Protein AF-0000000081336400 (afdb_homodimer)

Organism: NCBI:txid2813360

Nearest PDB structures (foldseek):
  4yx5-assembly1_B  TM=7.987E-01  e=5.626E-05  Salmonella enterica subsp. enterica serovar Typhimurium str. LT2
  4tt9-assembly2_D  TM=8.858E-01  e=1.206E-04  Shigella flexneri
  1o6a-assembly1_B  TM=7.345E-01  e=9.353E-05  Thermotoga maritima
  1o6a-assembly1_A  TM=7.213E-01  e=1.206E-04  Thermotoga maritima
  5xrw-assembly2_B  TM=7.621E-01  e=4.033E-04  Helicobacter pylori 26695

Solvent-accessible surface area (backbone atoms only — not comparable to full-atom values): 7924 Å² total; per-residue (Å²): 84,47,35,36,37,32,46,45,76,46,80,42,54,71,71,62,56,68,68,63,40,60,72,40,69,45,78,48,60,80,59,32,51,66,50,22,37,32,23,47,74,86,35,84,31,31,36,20,26,63,40,81,51,95,88,35,46,26,35,35,26,64,43,64,55,72,78,71,76,64,84,117,85,47,34,35,38,31,46,44,74,46,80,42,54,70,70,61,56,70,68,62,39,62,73,41,70,44,77,48,62,78,59,33,52,64,50,23,36,33,23,48,74,87,34,84,32,30,36,19,25,61,41,80,52,95,87,34,47,27,36,34,29,65,43,64,55,74,78,70,77,66,85,117

Secondary structure (DSSP, 8-state):
-EEEEEEEEEE--HHHHHT--TT-EEEPPTTGGG-EEEEETTEEEEEEEEEE-SSSEEEEEEEE--------/-EEEEEEEEEE--HHHHHT--TT-EEEPPTTGGG-EEEEETTEEEEEEEEEE-SSSEEEEEEEE--------

Radius of gyration: 16.1 Å; Cα contacts (8 Å, |Δi|>4): 319; chains: 2; bounding box: 22×50×50 Å

pLDDT: mean 92.32, std 14.42, range [31.3, 98.75]

InterPro domains:
  IPR001543 Flagellar motor switch protein FliN-like, C-terminal domain [PF01052] (2-64)
  IPR036429 SpoA-like superfamily [G3DSA:2.30.330.10] (1-65)
  IPR036429 SpoA-like superfamily [SSF101801] (2-67)

Foldseek 3Di:
DDKDWALDDDDDDPVVVVPDDPPDDDDDDPCSQQFIFIDDPNHTAFGFGWDDDDPDIDTDTDGGDDPCPPPD/DDKDWALDDDDDDPVVVVPDDPPDDDDDDPCSQQFIFIDDPNHTAFGFGWDDDDPGIDTDTDGGDDPCPPPD

Structure (mmCIF, N/CA/C/O backbone):
data_AF-0000000081336400-model_v1
#
loop_
_entity.id
_entity.type
_entity.pdbx_description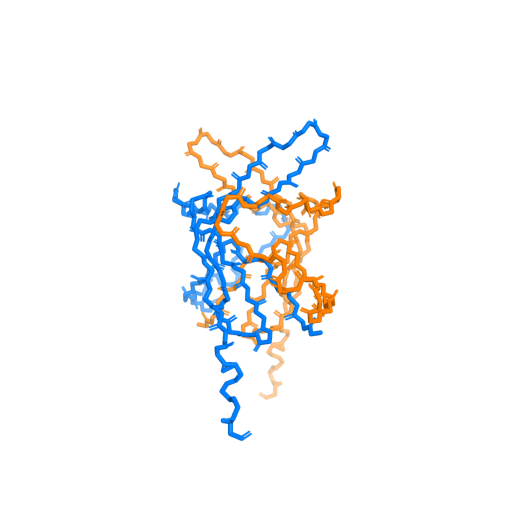
1 polymer 'FliM/FliN family flagellar motor switch protein'
#
loop_
_atom_site.group_PDB
_atom_site.id
_atom_site.type_symbol
_atom_site.label_atom_id
_atom_site.label_alt_id
_atom_site.label_comp_id
_atom_site.label_asym_id
_atom_site.label_entity_id
_atom_site.label_seq_id
_atom_site.pdbx_PDB_ins_code
_atom_site.Cartn_x
_atom_site.Cartn_y
_atom_site.Cartn_z
_atom_site.occupancy
_atom_site.B_iso_or_equiv
_atom_site.auth_seq_id
_atom_site.auth_comp_id
_atom_site.auth_asym_id
_atom_site.auth_atom_id
_atom_site.pdbx_PDB_model_num
ATOM 1 N N . MET A 1 1 ? 8.945 -6.641 -14.43 1 95.31 1 MET A N 1
ATOM 2 C CA . MET A 1 1 ? 7.832 -5.695 -14.391 1 95.31 1 MET A CA 1
ATOM 3 C C . MET A 1 1 ? 7.746 -5.012 -13.031 1 95.31 1 MET A C 1
ATOM 5 O O . MET A 1 1 ? 8.242 -5.543 -12.031 1 95.31 1 MET A O 1
ATOM 9 N N . HIS A 1 2 ? 7.121 -3.881 -13 1 96.5 2 HIS A N 1
ATOM 10 C CA . HIS A 1 2 ? 6.992 -3.141 -11.75 1 96.5 2 H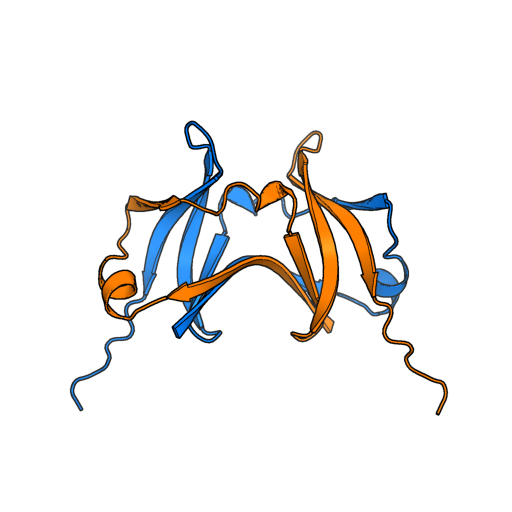IS A CA 1
ATOM 11 C C . HIS A 1 2 ? 5.711 -3.514 -11.016 1 96.5 2 HIS A C 1
ATOM 13 O O . HIS A 1 2 ? 4.613 -3.338 -11.555 1 96.5 2 HIS A O 1
ATOM 19 N N . LEU A 1 3 ? 5.961 -4.086 -9.836 1 97.75 3 LEU A N 1
ATOM 20 C CA . LEU A 1 3 ? 4.832 -4.469 -8.992 1 97.75 3 LEU A CA 1
ATOM 21 C C . LEU A 1 3 ? 4.68 -3.514 -7.816 1 97.75 3 LEU A C 1
ATOM 23 O O . LEU A 1 3 ? 5.668 -3.143 -7.18 1 97.75 3 LEU A O 1
ATOM 27 N N . GLU A 1 4 ? 3.414 -3.088 -7.559 1 98 4 GLU A N 1
ATOM 28 C CA . GLU A 1 4 ? 3.072 -2.236 -6.422 1 98 4 GLU A CA 1
ATOM 29 C C . GLU A 1 4 ? 1.992 -2.877 -5.555 1 98 4 GLU A C 1
ATOM 31 O O . GLU A 1 4 ? 0.996 -3.387 -6.074 1 98 4 GLU A O 1
ATOM 36 N N . ILE A 1 5 ? 2.223 -2.889 -4.277 1 98.62 5 ILE A N 1
ATOM 37 C CA . ILE A 1 5 ? 1.204 -3.266 -3.305 1 98.62 5 ILE A CA 1
ATOM 38 C C . ILE A 1 5 ? 0.604 -2.012 -2.672 1 98.62 5 ILE A C 1
ATOM 40 O O . ILE A 1 5 ? 1.269 -1.323 -1.893 1 98.62 5 ILE A O 1
ATOM 44 N N . LEU A 1 6 ? -0.663 -1.705 -3.029 1 98.38 6 LEU A N 1
ATOM 45 C CA . LEU A 1 6 ? -1.304 -0.446 -2.664 1 98.38 6 LEU A CA 1
ATOM 46 C C . LEU A 1 6 ? -2.369 -0.668 -1.595 1 98.38 6 LEU A C 1
ATOM 48 O O . LEU A 1 6 ? -3.275 -1.485 -1.776 1 98.38 6 LEU A O 1
ATOM 52 N N . LEU A 1 7 ? -2.232 0.069 -0.496 1 98.38 7 LEU A N 1
ATOM 53 C CA . LEU A 1 7 ? -3.244 -0.013 0.552 1 98.38 7 LEU A CA 1
ATOM 54 C C . LEU A 1 7 ? -4.445 0.866 0.22 1 98.38 7 LEU A C 1
ATOM 56 O O . LEU A 1 7 ? -5.59 0.46 0.42 1 98.38 7 LEU A O 1
ATOM 60 N N . GLN A 1 8 ? -4.105 2.092 -0.319 1 97.44 8 GLN A N 1
ATOM 61 C CA . GLN A 1 8 ? -5.199 3.043 -0.494 1 97.44 8 GLN A CA 1
ATOM 62 C C . GLN A 1 8 ? -4.84 4.109 -1.524 1 97.44 8 GLN A C 1
ATOM 64 O O . GLN A 1 8 ? -3.705 4.594 -1.556 1 97.44 8 GLN A O 1
ATOM 69 N N . GLU A 1 9 ? -5.766 4.305 -2.387 1 95 9 GLU A N 1
ATOM 70 C CA . GLU A 1 9 ? -5.734 5.461 -3.277 1 95 9 GLU A CA 1
ATOM 71 C C . GLU A 1 9 ? -6.938 6.371 -3.043 1 95 9 GLU A C 1
ATOM 73 O O . GLU A 1 9 ? -8.055 5.895 -2.84 1 95 9 GLU A O 1
ATOM 78 N N . GLN A 1 10 ? -6.645 7.695 -3.002 1 96.31 10 GLN A N 1
ATOM 79 C CA . GLN A 1 10 ? -7.742 8.633 -2.811 1 96.31 10 GLN A CA 1
ATOM 80 C C . GLN A 1 10 ? -7.406 10.008 -3.389 1 96.31 10 GLN A C 1
ATOM 82 O O . GLN A 1 10 ? -6.23 10.328 -3.594 1 96.31 10 GLN A O 1
ATOM 87 N N . LEU A 1 11 ? -8.5 10.758 -3.664 1 96.44 11 LEU A N 1
ATOM 88 C CA . LEU A 1 11 ? -8.32 12.172 -3.979 1 96.44 11 LEU A CA 1
ATOM 89 C C . LEU A 1 11 ? -8.156 13 -2.707 1 96.44 11 LEU A C 1
ATOM 91 O O . LEU A 1 11 ? -8.859 12.766 -1.716 1 96.44 11 LEU A O 1
ATOM 95 N N . VAL A 1 12 ? -7.191 13.852 -2.789 1 96.12 12 VAL A N 1
ATOM 96 C CA . VAL A 1 12 ? -6.914 14.703 -1.637 1 96.12 12 VAL A CA 1
ATOM 97 C C . VAL A 1 12 ? -6.758 16.156 -2.09 1 96.12 12 VAL A C 1
ATOM 99 O O . VAL A 1 12 ? -6.309 16.406 -3.209 1 96.12 12 VAL A O 1
ATOM 102 N N . SER A 1 13 ? -7.125 17.047 -1.249 1 96 13 SER A N 1
ATOM 103 C CA . SER A 1 13 ? -6.984 18.469 -1.557 1 96 13 SER A CA 1
ATOM 104 C C . SER A 1 13 ? -5.59 18.984 -1.212 1 96 13 SER A C 1
ATOM 106 O O . SER A 1 13 ? -4.871 18.359 -0.426 1 96 13 SER A O 1
ATOM 108 N N . ARG A 1 14 ? -5.273 20.094 -1.824 1 94.06 14 ARG A N 1
ATOM 109 C CA . ARG A 1 14 ? -4.02 20.75 -1.464 1 94.06 14 ARG A CA 1
ATOM 110 C C . ARG A 1 14 ? -4.004 21.141 0.013 1 94.06 14 ARG A C 1
ATOM 112 O O . ARG A 1 14 ? -2.949 21.141 0.65 1 94.06 14 ARG A O 1
ATOM 119 N N . LYS A 1 15 ? -5.141 21.562 0.5 1 95 15 LYS A N 1
ATOM 120 C CA . LYS A 1 15 ? -5.262 21.969 1.896 1 95 15 LYS A CA 1
ATOM 121 C C . LYS A 1 15 ? -4.934 20.812 2.84 1 95 15 LYS A C 1
ATOM 123 O O . LYS A 1 15 ? -4.199 21 3.814 1 95 15 LYS A O 1
ATOM 128 N N . ARG A 1 16 ? -5.43 19.75 2.531 1 94.88 16 ARG A N 1
ATOM 129 C CA . ARG A 1 16 ? -5.156 18.578 3.354 1 94.88 16 ARG A CA 1
ATOM 130 C C . ARG A 1 16 ? -3.68 18.203 3.303 1 94.88 16 ARG A C 1
ATOM 132 O O . ARG A 1 16 ? -3.08 17.875 4.328 1 94.88 16 ARG A O 1
ATOM 139 N N . LEU A 1 17 ? -3.115 18.344 2.104 1 95.44 17 LEU A N 1
ATOM 140 C CA . LEU A 1 17 ? -1.705 18.016 1.932 1 95.44 17 LEU A CA 1
ATOM 141 C C . LEU A 1 17 ? -0.824 18.953 2.748 1 95.44 17 LEU A C 1
ATOM 143 O O . LEU A 1 17 ? 0.2 18.531 3.293 1 95.44 17 LEU A O 1
ATOM 147 N N . ALA A 1 18 ? -1.236 20.141 2.822 1 94 18 ALA A N 1
ATOM 148 C CA . ALA A 1 18 ? -0.46 21.156 3.529 1 94 18 ALA A CA 1
ATOM 149 C C . ALA A 1 18 ? -0.382 20.844 5.02 1 94 18 ALA A C 1
ATOM 151 O O . ALA A 1 18 ? 0.51 21.328 5.719 1 94 18 ALA A O 1
ATOM 152 N N . ALA A 1 19 ? -1.325 20.016 5.484 1 94.75 19 ALA A N 1
ATOM 153 C CA . ALA A 1 19 ? -1.387 19.688 6.91 1 94.75 19 ALA A CA 1
ATOM 154 C C . ALA A 1 19 ? -0.49 18.5 7.238 1 94.75 19 ALA A C 1
ATOM 156 O O . ALA A 1 19 ? -0.323 18.141 8.406 1 94.75 19 ALA A O 1
ATOM 157 N N . PHE A 1 20 ? 0.108 17.891 6.262 1 96.38 20 PHE A N 1
ATOM 158 C CA . PHE A 1 20 ? 1.001 16.766 6.512 1 96.38 20 PHE A CA 1
ATOM 159 C C . PHE A 1 20 ? 2.307 17.234 7.141 1 96.38 20 PHE A C 1
ATOM 161 O O . PHE A 1 20 ? 2.906 18.203 6.68 1 96.38 20 PHE A O 1
ATOM 168 N N . ALA A 1 21 ? 2.689 16.547 8.125 1 96.56 21 ALA A N 1
ATOM 169 C CA . ALA A 1 21 ? 3.924 16.844 8.852 1 96.56 21 ALA A CA 1
ATOM 170 C C . ALA A 1 21 ? 4.434 15.594 9.578 1 96.56 21 ALA A C 1
ATOM 172 O O . ALA A 1 21 ? 3.648 14.711 9.922 1 96.56 21 ALA A O 1
ATOM 173 N N . PRO A 1 22 ? 5.738 15.633 9.812 1 97.19 22 PRO A N 1
ATOM 174 C CA . PRO A 1 22 ? 6.242 14.523 10.625 1 97.19 22 PRO A CA 1
ATOM 175 C C . PRO A 1 22 ? 5.492 14.375 11.953 1 97.19 22 PRO A C 1
ATOM 177 O O . PRO A 1 22 ? 5.168 15.375 12.594 1 97.19 22 PRO A O 1
ATOM 180 N N . GLY A 1 23 ? 5.133 13.211 12.305 1 98 23 GLY A N 1
ATOM 181 C CA . GLY A 1 23 ? 4.414 12.938 13.539 1 98 23 GLY A CA 1
ATOM 182 C C . GLY A 1 23 ? 2.916 12.789 13.336 1 98 23 GLY A C 1
ATOM 183 O O . GLY A 1 23 ? 2.217 12.258 14.195 1 98 23 GLY A O 1
ATOM 184 N N . LYS A 1 24 ? 2.436 13.266 12.219 1 97.44 24 LYS A N 1
ATOM 185 C CA . LYS A 1 24 ? 1.007 13.156 11.938 1 97.44 24 LYS A CA 1
ATOM 186 C C . LYS A 1 24 ? 0.619 11.719 11.609 1 97.44 24 LYS A C 1
ATOM 188 O O . LYS A 1 24 ? 1.335 11.023 10.875 1 97.44 24 LYS A O 1
ATOM 193 N N . VAL A 1 25 ? -0.567 11.32 12.125 1 98.25 25 VAL A N 1
ATOM 194 C CA . VAL A 1 25 ? -1.104 9.992 11.828 1 98.25 25 VAL A CA 1
ATOM 195 C C . VAL A 1 25 ? -2.311 10.125 10.906 1 98.25 25 VAL A C 1
ATOM 197 O O . VAL A 1 25 ? -3.271 10.828 11.219 1 98.25 25 VAL A O 1
ATOM 200 N N . LEU A 1 26 ? -2.246 9.555 9.781 1 97.69 26 LEU A N 1
ATOM 201 C CA . LEU A 1 26 ? -3.342 9.516 8.812 1 97.69 26 LEU A CA 1
ATOM 202 C C . LEU A 1 26 ? -4.168 8.242 8.984 1 97.69 26 LEU A C 1
ATOM 204 O O . LEU A 1 26 ? -3.674 7.141 8.75 1 97.69 26 LEU A O 1
ATOM 208 N N . PRO A 1 27 ? -5.434 8.422 9.414 1 97.69 27 PRO A N 1
ATOM 209 C CA . PRO A 1 27 ? -6.277 7.227 9.422 1 97.69 27 PRO A CA 1
ATOM 210 C C . PRO A 1 27 ? -6.559 6.691 8.023 1 97.69 27 PRO A C 1
ATOM 212 O O . PRO A 1 27 ? -6.688 7.473 7.07 1 97.69 27 PRO A O 1
ATOM 215 N N . LEU A 1 28 ? -6.559 5.371 7.918 1 98.12 28 LEU A N 1
ATOM 216 C CA . LEU A 1 28 ? -6.941 4.75 6.656 1 98.12 28 LEU A CA 1
ATOM 217 C C . LEU A 1 28 ? -8.383 4.266 6.699 1 98.12 28 LEU A C 1
ATOM 219 O O . LEU A 1 28 ? -9.039 4.336 7.746 1 98.12 28 LEU A O 1
ATOM 223 N N . ALA A 1 29 ? -8.852 3.934 5.527 1 96.62 29 ALA A N 1
ATOM 224 C CA . ALA A 1 29 ? -10.219 3.43 5.457 1 96.62 29 ALA A CA 1
ATOM 225 C C . ALA A 1 29 ? -10.375 2.162 6.293 1 96.62 29 ALA A C 1
ATOM 227 O O . ALA A 1 29 ? -9.484 1.312 6.32 1 96.62 29 ALA A O 1
ATOM 228 N N . PRO A 1 30 ? -11.531 2.031 6.875 1 96.12 30 PRO A N 1
ATOM 229 C CA . PRO A 1 30 ? -11.758 0.855 7.719 1 96.12 30 PRO A CA 1
ATOM 230 C C . PRO A 1 30 ? -11.656 -0.456 6.941 1 96.12 30 PRO A C 1
ATOM 232 O O . PRO A 1 30 ? -11.453 -1.517 7.539 1 96.12 30 PRO A O 1
ATOM 235 N N . THR A 1 31 ? -11.805 -0.419 5.664 1 95.75 31 THR A N 1
ATOM 236 C CA . THR A 1 31 ? -11.852 -1.633 4.855 1 95.75 31 THR A CA 1
ATOM 237 C C . THR A 1 31 ? -10.508 -1.873 4.172 1 95.75 31 THR A C 1
ATOM 239 O O . THR A 1 31 ? -10.375 -2.783 3.352 1 95.75 31 THR A O 1
ATOM 242 N N . VAL A 1 32 ? -9.469 -1.114 4.555 1 97.19 32 VAL A N 1
ATOM 243 C CA . VAL A 1 32 ? -8.227 -1.104 3.795 1 97.19 32 VAL A CA 1
ATOM 244 C C . VAL A 1 32 ? -7.578 -2.486 3.844 1 97.19 32 VAL A C 1
ATOM 246 O O . VAL A 1 32 ? -6.953 -2.92 2.873 1 97.19 32 VAL A O 1
ATOM 249 N N . ILE A 1 33 ? -7.746 -3.199 4.941 1 96.69 33 ILE A N 1
ATOM 250 C CA . ILE A 1 33 ? -7.145 -4.512 5.164 1 96.69 33 ILE A CA 1
ATOM 251 C C . ILE A 1 33 ? -7.703 -5.508 4.148 1 96.69 33 ILE A C 1
ATOM 253 O O . ILE A 1 33 ? -6.98 -6.395 3.684 1 96.69 33 ILE A O 1
ATOM 257 N N . HIS A 1 34 ? -8.867 -5.223 3.695 1 96.81 34 HIS A N 1
ATOM 258 C CA . HIS A 1 34 ? -9.562 -6.184 2.84 1 96.81 34 HIS A CA 1
ATOM 259 C C . HIS A 1 34 ? -9.508 -5.758 1.377 1 96.81 34 HIS A C 1
ATOM 261 O O . HIS A 1 34 ? -9.945 -6.492 0.494 1 96.81 34 HIS A O 1
ATOM 267 N N . GLY A 1 35 ? -8.945 -4.59 1.164 1 97.5 35 GLY A N 1
ATOM 268 C CA . GLY A 1 35 ? -8.984 -4.043 -0.182 1 97.5 35 GLY A CA 1
ATOM 269 C C . GLY A 1 35 ? -7.609 -3.682 -0.715 1 97.5 35 GLY A C 1
ATOM 270 O O . GLY A 1 35 ? -7.434 -2.629 -1.335 1 97.5 35 GLY A O 1
ATOM 271 N N . VAL A 1 36 ? -6.664 -4.543 -0.497 1 98.5 36 VAL A N 1
ATOM 272 C CA . VAL A 1 36 ? -5.309 -4.27 -0.963 1 98.5 36 VAL A CA 1
ATOM 273 C C . VAL A 1 36 ? -5.227 -4.5 -2.471 1 98.5 36 VAL A C 1
ATOM 275 O O . VAL A 1 36 ? -5.676 -5.531 -2.975 1 98.5 36 VAL A O 1
ATOM 278 N N . GLU A 1 37 ? -4.664 -3.533 -3.197 1 98.19 37 GLU A N 1
ATOM 279 C CA . GLU A 1 37 ? -4.488 -3.674 -4.641 1 98.19 37 GLU A CA 1
ATOM 280 C C . GLU A 1 37 ? -3.059 -4.074 -4.984 1 98.19 37 GLU A C 1
ATOM 282 O O . GLU A 1 37 ? -2.104 -3.518 -4.438 1 98.19 37 GLU A O 1
ATOM 287 N N . VAL A 1 38 ? -2.955 -5.066 -5.836 1 98.25 38 VAL A N 1
ATOM 288 C CA . VAL A 1 38 ? -1.689 -5.406 -6.477 1 98.25 38 VAL A CA 1
ATOM 289 C C . VAL A 1 38 ? -1.691 -4.91 -7.922 1 98.25 38 VAL A C 1
ATOM 291 O O . VAL A 1 38 ? -2.484 -5.375 -8.742 1 98.25 38 VAL A O 1
ATOM 294 N N . ARG A 1 39 ? -0.815 -3.988 -8.195 1 97.44 39 ARG A N 1
ATOM 295 C CA . ARG A 1 39 ? -0.732 -3.424 -9.539 1 97.44 39 ARG A CA 1
ATOM 296 C C . ARG A 1 39 ? 0.576 -3.816 -10.219 1 97.44 39 ARG A C 1
ATOM 298 O O . ARG A 1 39 ? 1.626 -3.867 -9.578 1 97.44 39 ARG A O 1
ATOM 305 N N . VAL A 1 40 ? 0.472 -4.078 -11.469 1 96.69 40 VAL A N 1
ATOM 306 C CA . VAL A 1 40 ? 1.637 -4.34 -12.305 1 96.69 40 VAL A CA 1
ATOM 307 C C . VAL A 1 40 ? 1.684 -3.332 -13.453 1 96.69 40 VAL A C 1
ATOM 309 O O . VAL A 1 40 ? 0.711 -3.186 -14.195 1 96.69 40 VAL A O 1
ATOM 312 N N . ASN A 1 41 ? 2.75 -2.607 -13.453 1 94.81 41 ASN A N 1
ATOM 313 C CA . ASN A 1 41 ? 2.895 -1.532 -14.43 1 94.81 41 ASN A CA 1
ATOM 314 C C . ASN A 1 41 ? 1.709 -0.572 -14.391 1 94.81 41 ASN A C 1
ATOM 316 O O . ASN A 1 41 ? 1.18 -0.186 -15.43 1 94.81 41 ASN A O 1
ATOM 320 N N . GLY A 1 42 ? 1.27 -0.332 -13.156 1 92.81 42 GLY A N 1
ATOM 321 C CA . GLY A 1 42 ? 0.248 0.681 -12.938 1 92.81 42 GLY A CA 1
ATOM 322 C C . GLY A 1 42 ? -1.161 0.162 -13.156 1 92.81 42 GLY A C 1
ATOM 323 O O . GLY A 1 42 ? -2.135 0.885 -12.93 1 92.81 42 GLY A O 1
ATOM 324 N N . GLN A 1 43 ? -1.242 -1.045 -13.539 1 93.69 43 GLN A N 1
ATOM 325 C CA . GLN A 1 43 ? -2.547 -1.64 -13.812 1 93.69 43 GLN A CA 1
ATOM 326 C C . GLN A 1 43 ? -2.945 -2.623 -12.719 1 93.69 43 GLN A C 1
ATOM 328 O O . GLN A 1 43 ? -2.111 -3.387 -12.227 1 93.69 43 GLN A O 1
ATOM 333 N N . LEU A 1 44 ? -4.207 -2.586 -12.43 1 96.69 44 LEU A N 1
ATOM 334 C CA . LEU A 1 44 ? -4.711 -3.535 -11.445 1 96.69 44 LEU A CA 1
ATOM 335 C C . LEU A 1 44 ? -4.547 -4.969 -11.938 1 96.69 44 LEU A C 1
ATOM 337 O O . LEU A 1 44 ? -5.059 -5.328 -13 1 96.69 44 LEU A O 1
ATOM 341 N N . PHE A 1 45 ? -3.854 -5.684 -11.078 1 97.12 45 PHE A N 1
ATOM 342 C CA . PHE A 1 45 ? -3.557 -7.066 -11.438 1 97.12 45 PHE A CA 1
ATOM 343 C C . PHE A 1 45 ? -4.25 -8.039 -10.492 1 97.12 45 PHE A C 1
ATOM 345 O O . PHE A 1 45 ? -4.668 -9.125 -10.898 1 97.12 45 PHE A O 1
ATOM 352 N N . ALA A 1 46 ? -4.395 -7.672 -9.281 1 97.94 46 ALA A N 1
ATOM 353 C CA . ALA A 1 46 ? -5.039 -8.547 -8.305 1 97.94 46 ALA A CA 1
ATOM 354 C C . ALA A 1 46 ? -5.57 -7.742 -7.117 1 97.94 46 ALA A C 1
ATOM 356 O O . ALA A 1 46 ? -5.137 -6.609 -6.883 1 97.94 46 ALA A O 1
ATOM 357 N N . LEU A 1 47 ? -6.5 -8.289 -6.457 1 98.06 47 LEU A N 1
ATOM 358 C CA . LEU A 1 47 ? -7.039 -7.801 -5.191 1 98.06 47 LEU A CA 1
ATOM 359 C C . LEU A 1 47 ? -6.773 -8.805 -4.07 1 98.06 47 LEU A C 1
ATOM 361 O O . LEU A 1 47 ? -6.875 -10.016 -4.277 1 98.06 47 LEU A O 1
ATOM 365 N N . GLY A 1 48 ? -6.422 -8.242 -2.926 1 98.5 48 GLY A N 1
ATOM 366 C CA . GLY A 1 48 ? -6.141 -9.141 -1.816 1 98.5 48 GLY A CA 1
ATOM 367 C C . GLY A 1 48 ? -6.426 -8.523 -0.461 1 98.5 48 GLY A C 1
ATOM 368 O O . GLY A 1 48 ? -7.062 -7.473 -0.375 1 98.5 48 GLY A O 1
ATOM 369 N N . GLU A 1 49 ? -5.941 -9.242 0.611 1 98.5 49 GLU A N 1
ATOM 370 C CA . GLU A 1 49 ? -6.109 -8.867 2.014 1 98.5 49 GLU A CA 1
ATOM 371 C C . GLU A 1 49 ? -4.777 -8.898 2.758 1 98.5 49 GLU A C 1
ATOM 373 O O . GLU A 1 49 ? -3.975 -9.812 2.564 1 98.5 49 GLU A O 1
ATOM 378 N N . LEU A 1 50 ? -4.629 -7.863 3.484 1 98.5 50 LEU A N 1
ATOM 379 C CA . LEU A 1 50 ? -3.459 -7.867 4.355 1 98.5 50 LEU A CA 1
ATOM 380 C C . LEU A 1 50 ? -3.596 -8.93 5.445 1 98.5 50 LEU A C 1
ATOM 382 O O . LEU A 1 50 ? -4.613 -8.984 6.141 1 98.5 50 LEU A O 1
ATOM 386 N N . VAL A 1 51 ? -2.521 -9.758 5.586 1 98.06 51 VAL A N 1
ATOM 387 C CA . VAL A 1 51 ? -2.545 -10.805 6.602 1 98.06 51 VAL A CA 1
ATOM 388 C C . VAL A 1 51 ? -1.253 -10.773 7.41 1 98.06 51 VAL A C 1
ATOM 390 O O . VAL A 1 51 ? -0.245 -10.219 6.965 1 98.06 51 VAL A O 1
ATOM 393 N N . GLN A 1 52 ? -1.438 -11.297 8.594 1 96.69 52 GLN A N 1
ATOM 394 C CA . GLN A 1 52 ? -0.263 -11.469 9.438 1 96.69 52 GLN A CA 1
ATOM 395 C C . GLN A 1 52 ? 0.289 -12.891 9.336 1 96.69 52 GLN A C 1
ATOM 397 O O . GLN A 1 52 ? -0.425 -13.859 9.602 1 96.69 52 GLN A O 1
ATOM 402 N N . LEU A 1 53 ? 1.522 -12.914 8.828 1 96.25 53 LEU A N 1
ATOM 403 C CA . LEU A 1 53 ? 2.219 -14.195 8.852 1 96.25 53 LEU A CA 1
ATOM 404 C C . LEU A 1 53 ? 2.996 -14.367 10.156 1 96.25 53 LEU A C 1
ATOM 406 O O . LEU A 1 53 ? 2.842 -13.57 11.086 1 96.25 53 LEU A O 1
ATOM 410 N N . GLU A 1 54 ? 3.752 -15.445 10.258 1 94.56 54 GLU A N 1
ATOM 411 C CA . GLU A 1 54 ? 4.465 -15.742 11.492 1 94.56 54 GLU A CA 1
ATOM 412 C C . GLU A 1 54 ? 5.438 -14.625 11.852 1 94.56 54 GLU A C 1
ATOM 414 O O . GLU A 1 54 ? 5.438 -14.125 12.977 1 94.56 54 GLU A O 1
ATOM 419 N N . ASP A 1 55 ? 6.23 -14.117 10.906 1 94.94 55 ASP A N 1
ATOM 420 C CA . ASP A 1 55 ? 7.301 -13.18 11.242 1 94.94 55 ASP A CA 1
ATOM 421 C C . ASP A 1 55 ? 7.188 -11.906 10.414 1 94.94 55 ASP A C 1
ATOM 423 O O . ASP A 1 55 ? 8.008 -10.992 10.555 1 94.94 55 ASP A O 1
ATOM 427 N N . ARG A 1 56 ? 6.098 -11.82 9.547 1 96.25 56 ARG A N 1
ATOM 428 C CA . ARG A 1 56 ? 5.988 -10.664 8.664 1 96.25 56 ARG A CA 1
ATOM 429 C C . ARG A 1 56 ? 4.559 -10.492 8.164 1 96.25 56 ARG A C 1
ATOM 431 O O . ARG A 1 56 ? 3.693 -11.32 8.445 1 96.25 56 ARG A O 1
ATOM 438 N N . LEU A 1 57 ? 4.297 -9.352 7.445 1 97.56 57 LEU A N 1
ATOM 439 C CA . LEU A 1 57 ? 3.025 -9.156 6.758 1 97.56 57 LEU A CA 1
ATOM 440 C C . LEU A 1 57 ? 3.018 -9.867 5.41 1 97.56 57 LEU A C 1
ATOM 442 O O . LEU A 1 57 ? 4.078 -10.117 4.828 1 97.56 57 LEU A O 1
ATOM 446 N N . GLY A 1 58 ? 1.827 -10.188 4.996 1 98.31 58 GLY A N 1
ATOM 447 C CA . GLY A 1 58 ? 1.603 -10.695 3.654 1 98.31 58 GLY A CA 1
ATOM 448 C C . GLY A 1 58 ? 0.316 -10.188 3.031 1 98.31 58 GLY A C 1
ATOM 449 O O . GLY A 1 58 ? -0.469 -9.5 3.688 1 98.31 58 GLY A O 1
ATOM 450 N N . VAL A 1 59 ? 0.123 -10.492 1.824 1 98.69 59 VAL A N 1
ATOM 451 C CA . VAL A 1 59 ? -1.129 -10.25 1.116 1 98.69 59 VAL A CA 1
ATOM 452 C C . VAL A 1 59 ? -1.685 -11.562 0.573 1 98.69 59 VAL A C 1
ATOM 454 O O . VAL A 1 59 ? -1.014 -12.258 -0.194 1 98.69 59 VAL A O 1
ATOM 457 N N . GLU A 1 60 ? -2.803 -11.891 1.063 1 98.75 60 GLU A N 1
ATOM 458 C CA . GLU A 1 60 ? -3.492 -13.023 0.463 1 98.75 60 GLU A CA 1
ATOM 459 C C . GLU A 1 60 ? -4.352 -12.586 -0.719 1 98.75 60 GLU A C 1
ATOM 461 O O . GLU A 1 60 ? -5.215 -11.719 -0.579 1 98.75 60 GLU A O 1
ATOM 466 N N . LEU A 1 61 ? -4.074 -13.188 -1.895 1 98.62 61 LEU A N 1
ATOM 467 C CA . LEU A 1 61 ? -4.793 -12.82 -3.109 1 98.62 61 LEU A CA 1
ATOM 468 C C . LEU A 1 61 ? -6.195 -13.422 -3.109 1 98.62 61 LEU A C 1
ATOM 470 O O . LEU A 1 61 ? -6.371 -14.602 -2.805 1 98.62 61 LEU A O 1
ATOM 474 N N . HIS A 1 62 ? -7.137 -12.57 -3.365 1 98.62 62 HIS A N 1
ATOM 475 C CA . HIS A 1 62 ? -8.516 -13.039 -3.488 1 98.62 62 HIS A CA 1
ATOM 476 C C . HIS A 1 62 ? -8.953 -13.078 -4.949 1 98.62 62 HIS A C 1
ATOM 478 O O . HIS A 1 62 ? -9.68 -13.984 -5.355 1 98.62 62 HIS A O 1
ATOM 484 N N . GLU A 1 63 ? -8.57 -12.086 -5.746 1 97.75 63 GLU A N 1
ATOM 485 C CA . GLU A 1 63 ? -8.82 -12.008 -7.18 1 97.75 63 GLU A CA 1
ATOM 486 C C . GLU A 1 63 ? -7.531 -11.734 -7.953 1 97.75 63 GLU A C 1
ATOM 488 O O . GLU A 1 63 ? -6.684 -10.961 -7.508 1 97.75 63 GLU A O 1
ATOM 493 N N . VAL A 1 64 ? -7.383 -12.359 -9.086 1 97.62 64 VAL A N 1
ATOM 494 C CA . VAL A 1 64 ? -6.27 -12.141 -10 1 97.62 64 VAL A CA 1
ATOM 495 C C . VAL A 1 64 ? -6.797 -11.984 -11.422 1 97.62 64 VAL A C 1
ATOM 497 O O . VAL A 1 64 ? -7.555 -12.828 -11.906 1 97.62 64 VAL A O 1
ATOM 500 N N . TYR A 1 65 ? -6.242 -10.852 -12.008 1 94.38 65 TYR A N 1
ATOM 501 C CA . TYR A 1 65 ? -6.742 -10.547 -13.344 1 94.38 65 TYR A CA 1
ATOM 502 C C . TYR A 1 65 ? -5.695 -10.875 -14.398 1 94.38 65 TYR A C 1
ATOM 504 O O . TYR A 1 65 ? -4.508 -10.609 -14.211 1 94.38 65 TYR A O 1
ATOM 512 N N . GLN A 1 66 ? -5.586 -11.898 -14.898 1 74.38 66 GLN A N 1
ATOM 513 C CA . GLN A 1 66 ? -4.555 -12.359 -15.828 1 74.38 66 GLN A CA 1
ATOM 514 C C . GLN A 1 66 ? -4.711 -11.695 -17.188 1 74.38 66 GLN A C 1
ATOM 516 O O . GLN A 1 66 ? -5.828 -11.516 -17.672 1 74.38 66 GLN A O 1
ATOM 521 N N . GLU A 1 67 ? -3.752 -10.656 -17.438 1 60.91 67 GLU A N 1
ATOM 522 C CA . GLU A 1 67 ? -3.693 -10.172 -18.812 1 60.91 67 GLU A CA 1
ATOM 523 C C . GLU A 1 67 ? -3.631 -11.328 -19.797 1 60.91 67 GLU A C 1
ATOM 525 O O . GLU A 1 67 ? -2.848 -12.266 -19.625 1 60.91 67 GLU A O 1
ATOM 530 N N . TRP A 1 68 ? -4.73 -11.688 -20.281 1 51.97 68 TRP A N 1
ATOM 531 C CA . TRP A 1 68 ? -4.633 -12.516 -21.469 1 51.97 68 TRP A CA 1
ATOM 532 C C . TRP A 1 68 ? -3.564 -11.977 -22.422 1 51.97 68 TRP A C 1
ATOM 534 O O . TRP A 1 68 ? -3.625 -10.82 -22.844 1 51.97 68 TRP A O 1
ATOM 544 N N . ALA A 1 69 ? -2.234 -11.727 -22.188 1 48.81 69 ALA A N 1
ATOM 545 C CA . ALA A 1 69 ? -1.433 -11.656 -23.406 1 48.81 69 ALA A CA 1
ATOM 546 C C . ALA A 1 69 ? -2.082 -12.453 -24.531 1 48.81 69 ALA A C 1
ATOM 548 O O . ALA A 1 69 ? -2.107 -13.688 -24.5 1 48.81 69 ALA A O 1
ATOM 549 N N . SER A 1 70 ? -3.127 -12.047 -24.953 1 43.34 70 SER A N 1
ATOM 550 C CA . SER A 1 70 ? -3.68 -12.555 -26.203 1 43.34 70 SER A CA 1
ATOM 551 C C . SER A 1 70 ? -2.586 -12.781 -27.25 1 43.34 70 SER A C 1
ATOM 553 O O . SER A 1 70 ? -1.656 -11.977 -27.359 1 43.34 70 SER A O 1
ATOM 555 N N . ASP A 1 71 ? -2.256 -14.031 -27.516 1 41 71 ASP A N 1
ATOM 556 C CA . ASP A 1 71 ? -1.736 -14.625 -28.75 1 41 71 ASP A CA 1
ATOM 557 C C . ASP A 1 71 ? -2.129 -13.789 -29.969 1 41 71 ASP A C 1
ATOM 559 O O . ASP A 1 71 ? -3.299 -13.758 -30.359 1 41 71 ASP A O 1
ATOM 563 N N . GLY A 1 72 ? -2.299 -12.461 -29.953 1 31.89 72 GLY A N 1
ATOM 564 C CA . GLY A 1 72 ? -2.146 -12.125 -31.359 1 31.89 72 GLY A CA 1
ATOM 565 C C . GLY A 1 72 ? -0.757 -12.414 -31.891 1 31.89 72 GLY A C 1
ATOM 566 O O . GLY A 1 72 ? 0.191 -12.578 -31.125 1 31.89 72 GLY A O 1
ATOM 567 N N . MET B 1 1 ? -5.867 16.188 -5.824 1 95.31 1 MET B N 1
ATOM 568 C CA . MET B 1 1 ? -4.703 15.422 -6.266 1 95.31 1 MET B CA 1
ATOM 569 C C . MET B 1 1 ? -4.855 13.945 -5.918 1 95.31 1 MET B C 1
ATOM 571 O O . MET B 1 1 ? -5.613 13.586 -5.016 1 95.31 1 MET B O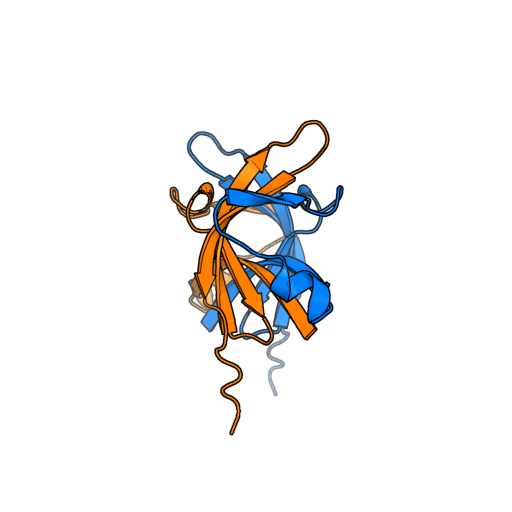 1
ATOM 575 N N . HIS B 1 2 ? -4.137 13.133 -6.625 1 96.56 2 HIS B N 1
ATOM 576 C CA . HIS B 1 2 ? -4.215 11.695 -6.379 1 96.56 2 HIS B CA 1
ATOM 577 C C . HIS B 1 2 ? -3.164 11.25 -5.367 1 96.56 2 HIS B C 1
ATOM 579 O O . HIS B 1 2 ? -1.965 11.43 -5.59 1 96.56 2 HIS B O 1
ATOM 585 N N . LEU B 1 3 ? -3.73 10.75 -4.25 1 97.75 3 LEU B N 1
ATOM 586 C CA . LEU B 1 3 ? -2.854 10.25 -3.197 1 97.75 3 LEU B CA 1
ATOM 587 C C . LEU B 1 3 ? -2.865 8.727 -3.156 1 97.75 3 LEU B C 1
ATOM 589 O O . LEU B 1 3 ? -3.928 8.109 -3.25 1 97.75 3 LEU B O 1
ATOM 593 N N . GLU B 1 4 ? -1.64 8.125 -3.051 1 98 4 GLU B N 1
ATOM 594 C CA . GLU B 1 4 ? -1.464 6.684 -2.914 1 98 4 GLU B CA 1
ATOM 595 C C . GLU B 1 4 ? -0.67 6.34 -1.657 1 98 4 GLU B C 1
ATOM 597 O O . GLU B 1 4 ? 0.354 6.965 -1.374 1 98 4 GLU B O 1
ATOM 602 N N . ILE B 1 5 ? -1.183 5.41 -0.903 1 98.62 5 ILE B N 1
ATOM 603 C CA . ILE B 1 5 ? -0.445 4.82 0.21 1 98.62 5 ILE B CA 1
ATOM 604 C C . ILE B 1 5 ? 0.109 3.459 -0.201 1 98.62 5 ILE B C 1
ATOM 606 O O . ILE B 1 5 ? -0.648 2.502 -0.377 1 98.62 5 ILE B O 1
ATOM 610 N N . LEU B 1 6 ? 1.464 3.383 -0.355 1 98.38 6 LEU B N 1
ATOM 611 C CA . LEU B 1 6 ? 2.123 2.217 -0.931 1 98.38 6 LEU B CA 1
ATOM 612 C C . LEU B 1 6 ? 2.904 1.452 0.134 1 98.38 6 LEU B C 1
ATOM 614 O O . LEU B 1 6 ? 3.734 2.031 0.838 1 98.38 6 LEU B O 1
ATOM 618 N N . LEU B 1 7 ? 2.605 0.158 0.228 1 98.31 7 LEU B N 1
ATOM 619 C CA . LEU B 1 7 ? 3.357 -0.677 1.158 1 98.31 7 LEU B CA 1
ATOM 620 C C . LEU B 1 7 ? 4.684 -1.115 0.545 1 98.31 7 LEU B C 1
ATOM 622 O O . LEU B 1 7 ? 5.711 -1.127 1.224 1 98.31 7 LEU B O 1
ATOM 626 N N . GLN B 1 8 ? 4.586 -1.473 -0.799 1 97.19 8 GLN B N 1
ATOM 627 C CA . GLN B 1 8 ? 5.777 -2.068 -1.393 1 97.19 8 GLN B CA 1
ATOM 628 C C . GLN B 1 8 ? 5.754 -1.944 -2.912 1 97.19 8 GLN B C 1
ATOM 630 O O . GLN B 1 8 ? 4.707 -2.115 -3.541 1 97.19 8 GLN B O 1
ATOM 635 N N . GLU B 1 9 ? 6.879 -1.515 -3.389 1 94.88 9 GLU B N 1
ATOM 636 C CA . GLU B 1 9 ? 7.16 -1.592 -4.82 1 94.88 9 GLU B CA 1
ATOM 637 C C . GLU B 1 9 ? 8.367 -2.479 -5.098 1 94.88 9 GLU B C 1
ATOM 639 O O . GLU B 1 9 ? 9.359 -2.434 -4.367 1 94.88 9 GLU B O 1
ATOM 644 N N . GLN B 1 10 ? 8.219 -3.336 -6.137 1 96.19 10 GLN B N 1
ATOM 645 C CA . GLN B 1 10 ? 9.344 -4.195 -6.484 1 96.19 10 GLN B CA 1
ATOM 646 C C . GLN B 1 10 ? 9.281 -4.613 -7.953 1 96.19 10 GLN B C 1
ATOM 648 O O . GLN B 1 10 ? 8.219 -4.551 -8.578 1 96.19 10 GLN B O 1
ATOM 653 N N . LEU B 1 11 ? 10.469 -5.008 -8.438 1 96.44 11 LEU B N 1
ATOM 654 C CA . LEU B 1 11 ? 10.516 -5.668 -9.734 1 96.44 11 LEU B CA 1
ATOM 655 C C . LEU B 1 11 ? 10.172 -7.148 -9.602 1 96.44 11 LEU B C 1
ATOM 657 O O . LEU B 1 11 ? 10.617 -7.809 -8.664 1 96.44 11 LEU B O 1
ATOM 661 N N . VAL B 1 12 ? 9.336 -7.539 -10.523 1 96.06 12 VAL B N 1
ATOM 662 C CA . VAL B 1 12 ? 8.914 -8.938 -10.508 1 96.06 12 VAL B CA 1
ATOM 663 C C . VAL B 1 12 ? 9.008 -9.516 -11.922 1 96.06 12 VAL B C 1
ATOM 665 O O . VAL B 1 12 ? 8.836 -8.797 -12.906 1 96.06 12 VAL B O 1
ATOM 668 N N . SER B 1 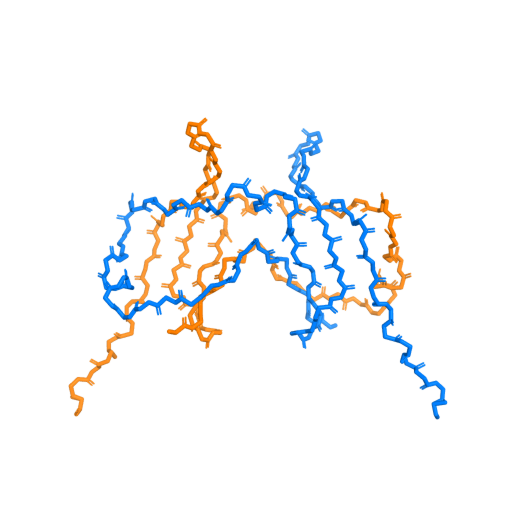13 ? 9.273 -10.773 -12 1 95.94 13 SER B N 1
ATOM 669 C CA . SER B 1 13 ? 9.352 -11.445 -13.297 1 95.94 13 SER B CA 1
ATOM 670 C C . SER B 1 13 ? 7.977 -11.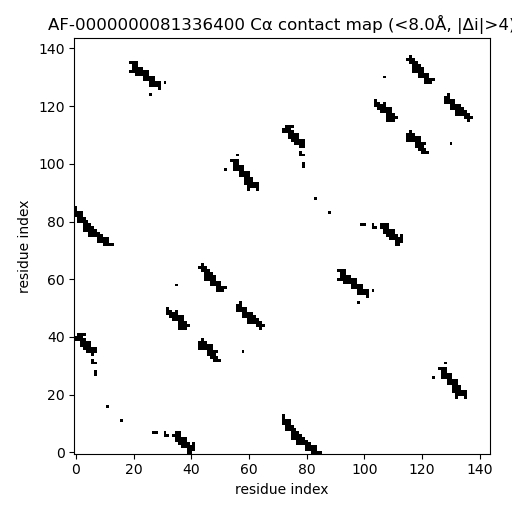891 -13.766 1 95.94 13 SER B C 1
ATOM 672 O O . SER B 1 13 ? 7.047 -12.016 -12.969 1 95.94 13 SER B O 1
ATOM 674 N N . ARG B 1 14 ? 7.922 -12.125 -15.062 1 94.06 14 ARG B N 1
ATOM 675 C CA . ARG B 1 14 ? 6.695 -12.695 -15.609 1 94.06 14 ARG B CA 1
ATOM 676 C C . ARG B 1 14 ? 6.402 -14.062 -14.992 1 94.06 14 ARG B C 1
ATOM 678 O O . ARG B 1 14 ? 5.238 -14.438 -14.828 1 94.06 14 ARG B O 1
ATOM 685 N N . LYS B 1 15 ? 7.43 -14.82 -14.773 1 94.94 15 LYS B N 1
ATOM 686 C CA . LYS B 1 15 ? 7.285 -16.156 -14.195 1 94.94 15 LYS B CA 1
ATOM 687 C C . LYS B 1 15 ? 6.641 -16.094 -12.812 1 94.94 15 LYS B C 1
ATOM 689 O O . LYS B 1 15 ? 5.738 -16.859 -12.508 1 94.94 15 LYS B O 1
ATOM 694 N N . ARG B 1 16 ? 7.074 -15.219 -12.078 1 94.94 16 ARG B N 1
ATOM 695 C CA . ARG B 1 16 ? 6.508 -15.055 -10.75 1 94.94 16 ARG B CA 1
ATOM 696 C C . ARG B 1 16 ? 5.047 -14.625 -10.82 1 94.94 16 ARG B C 1
ATOM 698 O O . ARG B 1 16 ? 4.211 -15.125 -10.07 1 94.94 16 ARG B O 1
ATOM 705 N N . LEU B 1 17 ? 4.77 -13.742 -11.781 1 95.5 17 LEU B N 1
ATOM 706 C CA . LEU B 1 17 ? 3.404 -13.258 -11.953 1 95.5 17 LEU B CA 1
ATOM 707 C C . LEU B 1 17 ? 2.469 -14.398 -12.352 1 95.5 17 LEU B C 1
ATOM 709 O O . LEU B 1 17 ? 1.312 -14.438 -11.93 1 95.5 17 LEU B O 1
ATOM 713 N N . ALA B 1 18 ? 2.975 -15.266 -13.125 1 94 18 ALA B N 1
ATOM 714 C CA . ALA B 1 18 ? 2.172 -16.375 -13.625 1 94 18 ALA B CA 1
ATOM 715 C C . ALA B 1 18 ? 1.738 -17.297 -12.484 1 94 18 ALA B C 1
ATOM 717 O O . ALA B 1 18 ? 0.769 -18.047 -12.625 1 94 18 ALA B O 1
ATOM 718 N N . ALA B 1 19 ? 2.463 -17.203 -11.367 1 94.69 19 ALA B N 1
ATOM 719 C CA . ALA B 1 19 ? 2.178 -18.078 -10.227 1 94.69 19 ALA B CA 1
ATOM 720 C C . ALA B 1 19 ? 1.11 -17.469 -9.32 1 94.69 19 ALA B C 1
ATOM 722 O O . ALA B 1 19 ? 0.656 -18.109 -8.375 1 94.69 19 ALA B O 1
ATOM 723 N N . PHE B 1 20 ? 0.669 -16.266 -9.594 1 96.38 20 PHE B N 1
ATOM 724 C CA . PHE B 1 20 ? -0.37 -15.633 -8.789 1 96.38 20 PHE B CA 1
ATOM 725 C C . PHE B 1 20 ? -1.723 -16.297 -9.039 1 96.38 20 PHE B C 1
ATOM 727 O O . PHE B 1 20 ? -2.1 -16.516 -10.195 1 96.38 20 PHE B O 1
ATOM 734 N N . ALA B 1 21 ? -2.369 -16.547 -7.996 1 96.62 21 ALA B N 1
ATOM 735 C CA . ALA B 1 21 ? -3.695 -17.156 -8.031 1 96.62 21 ALA B CA 1
ATOM 736 C C . ALA B 1 21 ? -4.477 -16.844 -6.758 1 96.62 21 ALA B C 1
ATOM 738 O O . ALA B 1 21 ? -3.883 -16.609 -5.703 1 96.62 21 ALA B O 1
ATOM 739 N N . PRO B 1 22 ? -5.793 -16.922 -6.93 1 97.19 22 PRO B N 1
ATOM 740 C CA . PRO B 1 22 ? -6.57 -16.766 -5.699 1 97.19 22 PRO B CA 1
ATOM 741 C C . PRO B 1 22 ? -6.152 -17.75 -4.605 1 97.19 22 PRO B C 1
ATOM 743 O O . PRO B 1 22 ? -5.871 -18.922 -4.895 1 97.19 22 PRO B O 1
ATOM 746 N N . GLY B 1 23 ? -6.004 -17.297 -3.434 1 98 23 GLY B N 1
ATOM 747 C CA . GLY B 1 23 ? -5.602 -18.125 -2.307 1 98 23 GLY B CA 1
ATOM 748 C C . GLY B 1 23 ? -4.117 -18.031 -1.997 1 98 23 GLY B C 1
ATOM 749 O O . GLY B 1 23 ? -3.68 -18.406 -0.91 1 98 23 GLY B O 1
ATOM 750 N N . LYS B 1 24 ? -3.359 -17.531 -2.941 1 97.5 24 LYS B N 1
ATOM 751 C CA . LYS B 1 24 ? -1.923 -17.391 -2.727 1 97.5 24 LYS B CA 1
ATOM 752 C C . LYS B 1 24 ? -1.622 -16.25 -1.759 1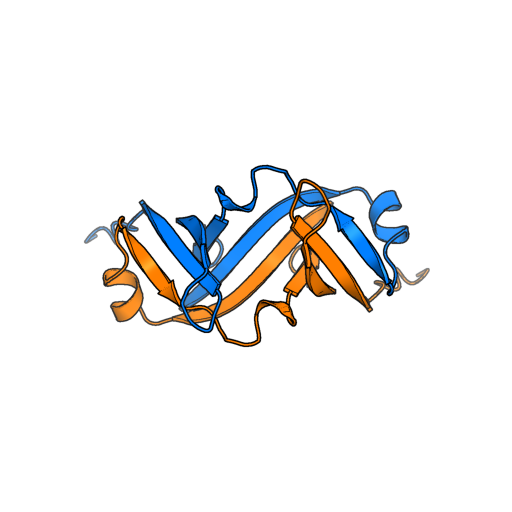 97.5 24 LYS B C 1
ATOM 754 O O . LYS B 1 24 ? -2.23 -15.172 -1.842 1 97.5 24 LYS B O 1
ATOM 759 N N . VAL B 1 25 ? -0.616 -16.5 -0.883 1 98.25 25 VAL B N 1
ATOM 760 C CA . VAL B 1 25 ? -0.166 -15.477 0.051 1 98.25 25 VAL B CA 1
ATOM 761 C C . VAL B 1 25 ? 1.218 -14.977 -0.358 1 98.25 25 VAL B C 1
ATOM 763 O O . VAL B 1 25 ? 2.156 -15.766 -0.491 1 98.25 25 VAL B O 1
ATOM 766 N N . LEU B 1 26 ? 1.336 -13.758 -0.631 1 97.75 26 LEU B N 1
ATOM 767 C CA . LEU B 1 26 ? 2.604 -13.109 -0.958 1 97.75 26 LEU B CA 1
ATOM 768 C C . LEU B 1 26 ? 3.244 -12.508 0.288 1 97.75 26 LEU B C 1
ATOM 770 O O . LEU B 1 26 ? 2.707 -11.562 0.875 1 97.75 26 LEU B O 1
ATOM 774 N N . PRO B 1 27 ? 4.387 -13.07 0.693 1 97.69 27 PRO B N 1
ATOM 775 C CA . PRO B 1 27 ? 5.09 -12.391 1.786 1 97.69 27 PRO B CA 1
ATOM 776 C C . PRO B 1 27 ? 5.621 -11.016 1.385 1 97.69 27 PRO B C 1
ATOM 778 O O . PRO B 1 27 ? 6.027 -10.82 0.237 1 97.69 27 PRO B O 1
ATOM 781 N N . LEU B 1 28 ? 5.523 -10.086 2.316 1 98.06 28 LEU B N 1
ATOM 782 C CA . LEU B 1 28 ? 6.105 -8.766 2.088 1 98.06 28 LEU B CA 1
ATOM 783 C C . LEU B 1 28 ? 7.445 -8.633 2.803 1 98.06 28 LEU B C 1
ATOM 785 O O . LEU B 1 28 ? 7.852 -9.531 3.545 1 98.06 28 LEU B O 1
ATOM 789 N N . ALA B 1 29 ? 8.109 -7.578 2.434 1 96.62 29 ALA B N 1
ATOM 790 C CA . ALA B 1 29 ? 9.406 -7.344 3.076 1 96.62 29 ALA B CA 1
ATOM 791 C C . ALA B 1 29 ? 9.242 -7.164 4.582 1 96.62 29 ALA B C 1
ATOM 793 O O . ALA B 1 29 ? 8.281 -6.539 5.039 1 96.62 29 ALA B O 1
ATOM 794 N N . PRO B 1 30 ? 10.211 -7.633 5.305 1 96.12 30 PRO B N 1
ATOM 795 C CA . PRO B 1 30 ? 10.125 -7.527 6.762 1 96.12 30 PRO B CA 1
ATOM 796 C C . PRO B 1 30 ? 10.07 -6.078 7.246 1 96.12 30 PRO B C 1
ATOM 798 O O . PRO B 1 30 ? 9.641 -5.816 8.375 1 96.12 30 PRO B O 1
ATOM 801 N N . THR B 1 31 ? 10.508 -5.156 6.445 1 95.69 31 THR B N 1
ATOM 802 C CA . THR B 1 31 ? 10.609 -3.764 6.867 1 95.69 31 THR B CA 1
ATOM 803 C C . THR B 1 31 ? 9.43 -2.953 6.332 1 95.69 31 THR B C 1
ATOM 805 O O . THR B 1 31 ? 9.391 -1.731 6.488 1 95.69 31 THR B O 1
ATOM 808 N N . VAL B 1 32 ? 8.414 -3.629 5.777 1 97 32 VAL B N 1
ATOM 809 C CA . VAL B 1 32 ? 7.371 -2.93 5.031 1 97 32 VAL B CA 1
ATOM 810 C C 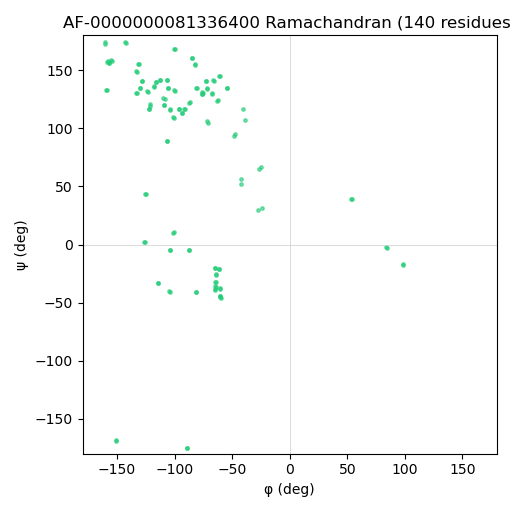. VAL B 1 32 ? 6.594 -2.014 5.969 1 97 32 VAL B C 1
ATOM 812 O O . VAL B 1 32 ? 6.152 -0.933 5.566 1 97 32 VAL B O 1
ATOM 815 N N . ILE B 1 33 ? 6.445 -2.406 7.227 1 96.62 33 ILE B N 1
ATOM 816 C CA . ILE B 1 33 ? 5.684 -1.665 8.227 1 96.62 33 ILE B CA 1
ATOM 817 C C . ILE B 1 33 ? 6.344 -0.31 8.477 1 96.62 33 ILE B C 1
ATOM 819 O O . ILE B 1 33 ? 5.656 0.686 8.719 1 96.62 33 ILE B O 1
ATOM 823 N N . HIS B 1 34 ? 7.605 -0.27 8.227 1 96.69 34 HIS B N 1
ATOM 824 C CA . HIS B 1 34 ? 8.359 0.93 8.57 1 96.69 34 HIS B CA 1
ATOM 825 C C . HIS B 1 34 ? 8.664 1.76 7.324 1 96.69 34 HIS B C 1
ATOM 827 O O . HIS B 1 34 ? 9.219 2.859 7.43 1 96.69 34 HIS B O 1
ATOM 833 N N . GLY B 1 35 ? 8.289 1.217 6.176 1 97.44 35 GLY B N 1
ATOM 834 C CA . GLY B 1 35 ? 8.672 1.87 4.934 1 97.44 35 GLY B CA 1
ATOM 835 C C . GLY B 1 35 ? 7.488 2.184 4.035 1 97.44 35 GLY B C 1
ATOM 836 O O . GLY B 1 35 ? 7.551 1.977 2.822 1 97.44 35 GLY B O 1
ATOM 837 N N . VAL B 1 36 ? 6.43 2.693 4.633 1 98.5 36 VAL B N 1
ATOM 838 C CA . VAL B 1 36 ? 5.242 3.014 3.848 1 98.5 36 VAL B CA 1
ATOM 839 C C . VAL B 1 36 ? 5.473 4.305 3.064 1 98.5 36 VAL B C 1
ATOM 841 O O . VAL B 1 36 ? 5.926 5.305 3.625 1 98.5 36 VAL B O 1
ATOM 844 N N . GLU B 1 37 ? 5.195 4.281 1.762 1 98.19 37 GLU B N 1
ATOM 845 C CA . GLU B 1 37 ? 5.324 5.473 0.933 1 98.19 37 GLU B CA 1
ATOM 846 C C . GLU B 1 37 ? 3.973 6.141 0.708 1 98.19 37 GLU B C 1
ATOM 848 O O . GLU B 1 37 ? 2.982 5.469 0.418 1 98.19 37 GLU B O 1
ATOM 853 N N . VAL B 1 38 ? 3.957 7.441 0.904 1 98.19 38 VAL B N 1
ATOM 854 C CA . VAL B 1 38 ? 2.834 8.273 0.488 1 98.19 38 VAL B CA 1
ATOM 855 C C . VAL B 1 38 ? 3.203 9.039 -0.779 1 98.19 38 VAL B C 1
ATOM 857 O O . VAL B 1 38 ? 4.105 9.883 -0.762 1 98.19 38 VAL B O 1
ATOM 860 N N . ARG B 1 39 ? 2.508 8.758 -1.841 1 97.44 39 ARG B N 1
ATOM 861 C CA . ARG B 1 39 ? 2.777 9.414 -3.115 1 97.44 39 ARG B CA 1
ATOM 862 C C . ARG B 1 39 ? 1.617 10.32 -3.521 1 97.44 39 ARG B C 1
ATOM 864 O O . ARG B 1 39 ? 0.453 9.969 -3.316 1 97.44 39 ARG B O 1
ATOM 871 N N . VAL B 1 40 ? 1.974 11.414 -4.07 1 96.69 40 VAL B N 1
ATOM 872 C CA . VAL B 1 40 ? 1 12.328 -4.652 1 96.69 40 VAL B CA 1
ATOM 873 C C . VAL B 1 40 ? 1.309 12.539 -6.133 1 96.69 40 VAL B C 1
ATOM 875 O O . VAL B 1 40 ? 2.43 12.906 -6.492 1 96.69 40 VAL B O 1
ATOM 878 N N . ASN B 1 41 ? 0.333 12.188 -6.918 1 94.88 41 ASN B N 1
ATOM 879 C CA . ASN B 1 41 ? 0.516 12.242 -8.367 1 94.88 41 ASN B CA 1
ATOM 880 C C . ASN B 1 41 ? 1.755 11.469 -8.797 1 94.88 41 ASN B C 1
ATOM 882 O O . ASN B 1 41 ? 2.537 11.945 -9.617 1 94.88 41 ASN B O 1
ATOM 886 N N . GLY B 1 42 ? 1.935 10.344 -8.125 1 92.88 42 GLY B N 1
ATOM 887 C CA . GLY B 1 42 ? 2.98 9.422 -8.531 1 92.88 42 GLY B CA 1
ATOM 888 C C . GLY B 1 42 ? 4.344 9.766 -7.961 1 92.88 42 GLY B C 1
ATOM 889 O O . GLY B 1 42 ? 5.309 9.031 -8.156 1 92.88 42 GLY B O 1
ATOM 890 N N . GLN B 1 43 ? 4.402 10.836 -7.262 1 93.69 43 GLN B N 1
ATOM 891 C CA . GLN B 1 43 ? 5.664 11.297 -6.699 1 93.69 43 GLN B CA 1
ATOM 892 C C . GLN B 1 43 ? 5.711 11.07 -5.191 1 93.69 43 GLN B C 1
ATOM 894 O O . GLN B 1 43 ? 4.715 11.273 -4.496 1 93.69 43 GLN B O 1
ATOM 899 N N . LEU B 1 44 ? 6.871 10.688 -4.762 1 96.69 44 LEU B N 1
ATOM 900 C CA . LEU B 1 44 ? 7.047 10.508 -3.326 1 96.69 44 LEU B CA 1
ATOM 901 C C . LEU B 1 44 ? 6.848 11.82 -2.584 1 96.69 44 LEU B C 1
ATOM 903 O O . LEU B 1 44 ? 7.539 12.805 -2.859 1 96.69 44 LEU B O 1
ATOM 907 N N . PHE B 1 45 ? 5.918 11.703 -1.664 1 97.12 45 PHE B N 1
ATOM 908 C CA . PHE B 1 45 ? 5.566 12.898 -0.909 1 97.12 45 PHE B CA 1
ATOM 909 C C . PHE B 1 45 ? 5.938 12.742 0.562 1 97.12 45 PHE B C 1
ATOM 911 O O . PHE B 1 45 ? 6.328 13.711 1.218 1 97.12 45 PHE B O 1
ATOM 918 N N . ALA B 1 46 ? 5.848 11.578 1.066 1 97.94 46 ALA B N 1
ATOM 919 C CA . ALA B 1 46 ? 6.172 11.336 2.471 1 97.94 46 ALA B CA 1
ATOM 920 C C . ALA B 1 46 ? 6.512 9.875 2.709 1 97.94 46 ALA B C 1
ATOM 922 O O . ALA B 1 46 ? 6.16 9.008 1.904 1 97.94 46 ALA B O 1
ATOM 923 N N . LEU B 1 47 ? 7.203 9.633 3.734 1 98.06 47 LEU B N 1
ATOM 924 C CA . LEU B 1 47 ? 7.496 8.305 4.27 1 98.06 47 LEU B CA 1
ATOM 925 C C . LEU B 1 47 ? 6.887 8.133 5.656 1 98.06 47 LEU B C 1
ATOM 927 O O . LEU B 1 47 ? 6.895 9.062 6.465 1 98.06 47 LEU B O 1
ATOM 931 N N . GLY B 1 48 ? 6.352 6.941 5.859 1 98.5 48 GLY B N 1
ATOM 932 C CA . GLY B 1 48 ? 5.742 6.711 7.16 1 98.5 48 GLY B CA 1
ATOM 933 C C . GLY B 1 48 ? 5.789 5.258 7.594 1 98.5 48 GLY B C 1
ATOM 934 O O . GLY B 1 48 ? 6.516 4.453 7.008 1 98.5 48 GLY B O 1
ATOM 935 N N . GLU B 1 49 ? 5.016 4.965 8.688 1 98.44 49 GLU B N 1
ATOM 936 C CA . GLU B 1 49 ? 4.918 3.648 9.32 1 98.44 49 GLU B CA 1
ATOM 937 C C . GLU B 1 49 ? 3.459 3.238 9.508 1 98.44 49 GLU B C 1
ATOM 939 O O . GLU B 1 49 ? 2.625 4.055 9.898 1 98.44 49 GLU B O 1
ATOM 944 N N . LEU B 1 50 ? 3.262 2.029 9.148 1 98.44 50 LEU B N 1
ATOM 945 C CA . LEU B 1 50 ? 1.938 1.486 9.438 1 98.44 50 LEU B CA 1
ATOM 946 C C . LEU B 1 50 ? 1.726 1.336 10.938 1 98.44 50 LEU B C 1
ATOM 948 O O . LEU B 1 50 ? 2.553 0.74 11.633 1 98.44 50 LEU B O 1
ATOM 952 N N . VAL B 1 51 ? 0.564 1.886 11.422 1 98 51 VAL B N 1
ATOM 953 C CA . VAL B 1 51 ? 0.265 1.8 12.852 1 98 51 VAL B CA 1
ATOM 954 C C . VAL B 1 51 ? -1.163 1.297 13.047 1 98 51 VAL B C 1
ATOM 956 O O . VAL B 1 51 ? -1.993 1.39 12.141 1 98 51 VAL B O 1
ATOM 959 N N . GLN B 1 52 ? -1.307 0.718 14.211 1 96.69 52 GLN B N 1
ATOM 960 C CA . GLN B 1 52 ? -2.646 0.303 14.617 1 96.69 52 GLN B CA 1
ATOM 961 C C . GLN B 1 52 ? -3.307 1.357 15.5 1 96.69 52 GLN B C 1
ATOM 963 O O . GLN B 1 52 ? -2.766 1.725 16.547 1 96.69 52 GLN B O 1
ATOM 968 N N . LEU B 1 53 ? -4.391 1.878 14.945 1 96.19 53 LEU B N 1
ATOM 969 C CA . LEU B 1 53 ? -5.203 2.762 15.781 1 96.19 53 LEU B CA 1
ATOM 970 C C . LEU B 1 53 ? -6.258 1.97 16.547 1 96.19 53 LEU B C 1
ATOM 972 O O . LEU B 1 53 ? -6.234 0.737 16.547 1 96.19 53 LEU B O 1
ATOM 976 N N . GLU B 1 54 ? -7.129 2.672 17.266 1 94.62 54 GLU B N 1
ATOM 977 C CA . GLU B 1 54 ? -8.117 2 18.094 1 94.62 54 GLU B CA 1
ATOM 978 C C . GLU B 1 54 ? -9.031 1.111 17.25 1 94.62 54 GLU B C 1
ATOM 980 O O . GLU B 1 54 ? -9.234 -0.062 17.578 1 94.62 54 GLU B O 1
ATOM 985 N N . ASP B 1 55 ? -9.539 1.569 16.125 1 95 55 ASP B N 1
ATOM 986 C CA . ASP B 1 55 ? -10.562 0.827 15.398 1 95 55 ASP B CA 1
ATOM 987 C C . ASP B 1 55 ? -10.141 0.604 13.945 1 95 55 ASP B C 1
ATOM 989 O O . ASP B 1 55 ? -10.875 -0.011 13.172 1 95 55 ASP B O 1
ATOM 993 N N . ARG B 1 56 ? -8.875 1.092 13.578 1 96.25 56 ARG B N 1
ATOM 994 C CA . ARG B 1 56 ? -8.461 0.988 12.188 1 96.25 56 ARG B CA 1
ATOM 995 C C . ARG B 1 56 ? -6.945 1.107 12.055 1 96.25 56 ARG B C 1
ATOM 997 O O . ARG B 1 56 ? -6.25 1.361 13.039 1 96.25 56 ARG B O 1
ATOM 1004 N N . LEU B 1 57 ? -6.418 0.897 10.805 1 97.62 57 LEU B N 1
ATOM 1005 C CA . LEU B 1 57 ? -5.016 1.16 10.508 1 97.62 57 LEU B CA 1
ATOM 1006 C C . LEU B 1 57 ? -4.789 2.639 10.211 1 97.62 57 LEU B C 1
ATOM 1008 O O . LEU B 1 57 ? -5.715 3.342 9.805 1 97.62 57 LEU B O 1
ATOM 1012 N N . GLY B 1 58 ? -3.574 3.031 10.445 1 98.31 58 GLY B N 1
ATOM 1013 C CA . GLY B 1 58 ? -3.123 4.355 10.047 1 98.31 58 GLY B CA 1
ATOM 1014 C C . GLY B 1 58 ? -1.687 4.371 9.555 1 98.31 58 GLY B C 1
ATOM 1015 O O . GLY B 1 58 ? -1.001 3.348 9.594 1 98.31 58 GLY B O 1
ATOM 1016 N N . VAL B 1 59 ? -1.271 5.469 9.086 1 98.69 59 VAL B N 1
ATOM 1017 C CA . VAL B 1 59 ? 0.122 5.719 8.734 1 98.69 59 VAL B CA 1
ATOM 1018 C C . VAL B 1 59 ? 0.647 6.922 9.508 1 98.69 59 VAL B C 1
ATOM 1020 O O . VAL B 1 59 ? 0.091 8.016 9.422 1 98.69 59 VAL B O 1
ATOM 1023 N N . GLU B 1 60 ? 1.602 6.648 10.305 1 98.75 60 GLU B N 1
ATOM 1024 C CA . GLU B 1 60 ? 2.287 7.766 10.945 1 98.75 60 GLU B CA 1
ATOM 1025 C C . GLU B 1 60 ? 3.424 8.289 10.07 1 98.75 60 GLU B C 1
ATOM 1027 O O . GLU B 1 60 ? 4.32 7.535 9.695 1 98.75 60 GLU B O 1
ATOM 1032 N N . LEU B 1 61 ? 3.338 9.594 9.734 1 98.62 61 LEU B N 1
ATOM 1033 C CA . LEU B 1 61 ? 4.34 10.203 8.859 1 98.62 61 LEU B CA 1
ATOM 1034 C C . LEU B 1 61 ? 5.641 10.438 9.617 1 98.62 61 LEU B C 1
ATOM 1036 O O . LEU B 1 61 ? 5.629 10.945 10.742 1 98.62 61 LEU B O 1
ATOM 1040 N N . HIS B 1 62 ? 6.699 9.992 9.016 1 98.56 62 HIS B N 1
ATOM 1041 C CA . HIS B 1 62 ? 8.016 10.242 9.586 1 98.56 62 HIS B CA 1
ATOM 1042 C C . HIS B 1 62 ? 8.75 11.336 8.812 1 98.56 62 HIS B C 1
ATOM 1044 O O . HIS B 1 62 ? 9.445 12.164 9.406 1 98.56 62 HIS B O 1
ATOM 1050 N N . GLU B 1 63 ? 8.656 11.336 7.488 1 97.75 63 GLU B N 1
ATOM 1051 C CA . GLU B 1 63 ? 9.227 12.344 6.602 1 97.75 63 GLU B CA 1
ATOM 1052 C C . GLU B 1 63 ? 8.172 12.883 5.637 1 97.75 63 GLU B C 1
ATOM 1054 O O . GLU B 1 63 ? 7.336 12.133 5.137 1 97.75 63 GLU B O 1
ATOM 1059 N N . VAL B 1 64 ? 8.219 14.164 5.383 1 97.62 64 VAL B N 1
ATOM 1060 C CA . VAL B 1 64 ? 7.363 14.828 4.406 1 97.62 64 VAL B CA 1
ATOM 1061 C C . VAL B 1 64 ? 8.203 15.742 3.52 1 97.62 64 VAL B C 1
ATOM 1063 O O . VAL B 1 64 ? 8.961 16.578 4.02 1 97.62 64 VAL B O 1
ATOM 1066 N N . TYR B 1 65 ? 7.91 15.508 2.168 1 94.31 65 TYR B N 1
ATOM 1067 C CA . TYR B 1 65 ? 8.719 16.266 1.219 1 94.31 65 TYR B CA 1
ATOM 1068 C C . TYR B 1 65 ? 7.898 17.391 0.582 1 94.31 65 TYR B C 1
ATOM 1070 O O . TYR B 1 65 ? 6.727 17.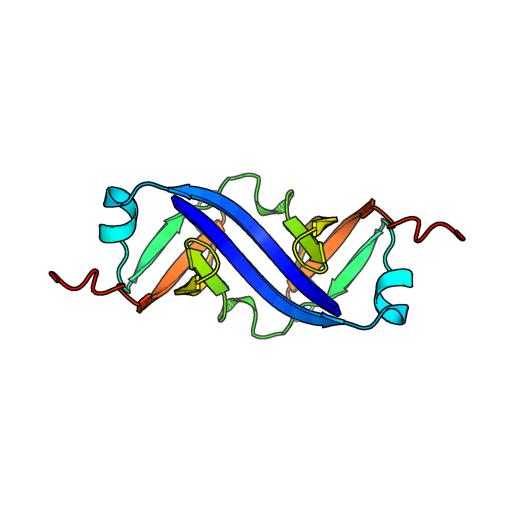188 0.256 1 94.31 65 TYR B O 1
ATOM 1078 N N . GLN B 1 66 ? 7.805 18.438 1.013 1 74.62 66 GLN B N 1
ATOM 1079 C CA . GLN B 1 66 ? 6.961 19.531 0.562 1 74.62 66 GLN B CA 1
ATOM 1080 C C . GLN B 1 66 ? 7.469 20.125 -0.754 1 74.62 66 GLN B C 1
ATOM 1082 O O . GLN B 1 66 ? 8.68 20.25 -0.952 1 74.62 66 GLN B O 1
ATOM 1087 N N . GLU B 1 67 ? 6.66 19.766 -1.896 1 60.88 67 GLU B N 1
ATOM 1088 C CA . GLU B 1 67 ? 6.938 20.5 -3.127 1 60.88 67 GLU B CA 1
ATOM 1089 C C . GLU B 1 67 ? 7.008 22 -2.869 1 60.88 67 GLU B C 1
ATOM 1091 O O . GLU B 1 67 ? 6.117 22.562 -2.232 1 60.88 67 GLU B O 1
ATOM 1096 N N . TRP B 1 68 ? 8.133 22.422 -2.652 1 52.22 68 TRP B N 1
ATOM 1097 C CA . TRP B 1 68 ? 8.25 23.875 -2.754 1 52.22 68 TRP B CA 1
ATOM 1098 C C . TRP B 1 68 ? 7.484 24.391 -3.965 1 52.22 68 TRP B C 1
ATOM 1100 O O . TRP B 1 68 ? 7.746 23.984 -5.098 1 52.22 68 TRP B O 1
ATOM 1110 N N . ALA B 1 69 ? 6.176 24.188 -4.363 1 49.03 69 ALA B N 1
ATOM 1111 C CA . ALA B 1 69 ? 5.656 25.172 -5.312 1 49.03 69 ALA B CA 1
ATOM 1112 C C . ALA B 1 69 ? 6.371 26.516 -5.164 1 49.03 69 ALA B C 1
ATOM 1114 O O . ALA B 1 69 ? 6.145 27.234 -4.199 1 49.03 69 ALA B O 1
ATOM 1115 N N . SER B 1 70 ? 7.535 26.562 -5.426 1 43.81 70 SER B N 1
ATOM 1116 C CA . SER B 1 70 ? 8.25 27.812 -5.633 1 43.81 70 SER B CA 1
ATOM 1117 C C . SER B 1 70 ? 7.406 28.812 -6.43 1 43.81 70 SER B C 1
ATOM 1119 O O . SER B 1 70 ? 6.66 28.406 -7.328 1 43.81 70 SER B O 1
ATOM 1121 N N . ASP B 1 71 ? 7.078 29.938 -5.777 1 40.81 71 ASP B N 1
ATOM 1122 C CA . ASP B 1 71 ? 6.75 31.281 -6.238 1 40.81 71 ASP B CA 1
ATOM 1123 C C . ASP B 1 71 ? 7.418 31.594 -7.578 1 40.81 71 ASP B C 1
ATOM 1125 O O . ASP B 1 71 ? 8.633 31.766 -7.645 1 40.81 71 ASP B O 1
ATOM 1129 N N . GLY B 1 72 ? 7.727 30.688 -8.531 1 31.3 72 GLY B N 1
ATOM 1130 C CA . GLY B 1 72 ? 7.902 31.531 -9.703 1 31.3 72 GLY B CA 1
ATOM 1131 C C . GLY B 1 72 ? 6.625 32.219 -10.133 1 31.3 72 GLY B C 1
ATOM 1132 O O . GLY B 1 72 ? 5.531 31.844 -9.727 1 31.3 72 GLY B O 1
#

Sequence (144 aa):
MHLEILLQEQLVSRKRLAAFAPGKVLPLAPTVIHGVEVRVNGQLFALGELVQLEDRLGVELHEVYQEWASDGMHLEILLQEQLVSRKRLAAFAPGKVLPLAPTVIHGVEVRVNGQLFALGELVQLEDRLGVELHEVYQEWASDG